Protein AF-A0A920L122-F1 (afdb_monomer_lite)

Foldseek 3Di:
DDWDKDFDPPPDVPAPPDTWTWIDDPFWIWTQDGQRWIWTDGPNDIDIDRPDDDQDPPHDPPCSVVVVVVVVQVVQVVVCVVVVHAGPCHPVNCVQVVQVVVQVVVCVVVVDHDDDDDD

Sequence (119 aa):
MHCRLFLCYKASNRGLPETVIEVDGNKGTISLDLGYKMTVQANGQSEIRDL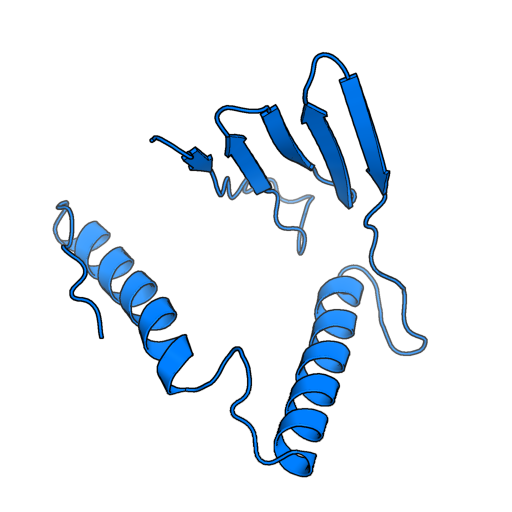SPPLLPWASKPWHNIQESVRTIQEHFINCLHEGCEPETSGHDNLQTLSLVEAAYLSASEHRTVEMVGI

Structure (mmCIF, N/CA/C/O backbone):
data_AF-A0A920L122-F1
#
_entry.id   AF-A0A920L122-F1
#
loop_
_atom_site.group_PDB
_atom_site.id
_atom_site.type_symbol
_atom_site.label_atom_id
_atom_site.label_alt_id
_atom_site.label_comp_id
_atom_site.label_asym_id
_atom_site.label_entity_id
_atom_site.label_seq_id
_atom_site.pdbx_PDB_ins_code
_atom_site.Cartn_x
_atom_site.Cartn_y
_atom_site.Cartn_z
_atom_site.occupancy
_atom_site.B_iso_or_equiv
_atom_site.auth_seq_id
_atom_site.auth_comp_id
_atom_site.auth_asym_id
_atom_site.auth_atom_id
_atom_site.pdbx_PDB_model_num
ATOM 1 N N . MET A 1 1 ? -16.959 -6.061 15.157 1.00 35.75 1 MET A N 1
ATOM 2 C CA . MET A 1 1 ? -15.692 -5.302 15.075 1.00 35.75 1 MET A CA 1
ATOM 3 C C . MET A 1 1 ? -15.737 -4.511 13.777 1.00 35.75 1 MET A C 1
ATOM 5 O O . MET A 1 1 ? -15.966 -5.118 12.741 1.00 35.75 1 MET A O 1
ATOM 9 N N . HIS A 1 2 ? -15.664 -3.184 13.821 1.00 39.25 2 HIS A N 1
ATOM 10 C CA . HIS A 1 2 ? -15.636 -2.336 12.624 1.00 39.25 2 HIS A CA 1
ATOM 11 C C . HIS A 1 2 ? -14.337 -1.540 12.675 1.00 39.25 2 HIS A C 1
ATOM 13 O O . HIS A 1 2 ? -14.238 -0.584 13.435 1.00 39.25 2 HIS A O 1
ATOM 19 N N . CYS A 1 3 ? -13.333 -2.000 11.933 1.00 28.81 3 CYS A N 1
ATOM 20 C CA . CYS A 1 3 ? -12.224 -1.153 11.525 1.00 28.81 3 CYS A CA 1
ATOM 21 C C . CYS A 1 3 ? -12.653 -0.535 10.195 1.00 28.81 3 CYS A C 1
ATOM 23 O O . CYS A 1 3 ? -13.064 -1.263 9.289 1.00 28.81 3 CYS A O 1
ATOM 25 N N . ARG A 1 4 ? -12.664 0.794 10.110 1.00 41.19 4 ARG A N 1
ATOM 26 C CA . ARG A 1 4 ? -13.000 1.508 8.877 1.00 41.19 4 ARG A CA 1
ATOM 27 C C . ARG A 1 4 ? -11.684 2.020 8.312 1.00 41.19 4 ARG 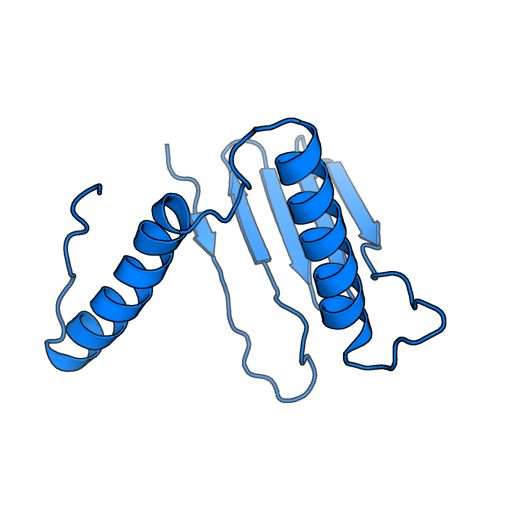A C 1
ATOM 29 O O . ARG A 1 4 ? -11.120 2.978 8.825 1.00 41.19 4 ARG A O 1
ATOM 36 N N . LEU A 1 5 ? -11.172 1.316 7.306 1.00 42.38 5 LEU A N 1
ATOM 37 C CA . LEU A 1 5 ? -10.076 1.813 6.487 1.00 42.38 5 LEU A CA 1
ATOM 38 C C . LEU A 1 5 ? -10.687 2.764 5.459 1.00 42.38 5 LEU A C 1
ATOM 40 O O . LEU A 1 5 ? -11.445 2.329 4.591 1.00 42.38 5 LEU A O 1
ATOM 44 N N . PHE A 1 6 ? -10.384 4.054 5.571 1.00 41.47 6 PHE A N 1
ATOM 45 C CA . PHE A 1 6 ? -10.738 5.030 4.551 1.00 41.47 6 PHE A CA 1
ATOM 46 C C . PHE A 1 6 ? -9.491 5.350 3.735 1.00 41.47 6 PHE A C 1
ATOM 48 O O . PHE A 1 6 ? -8.620 6.108 4.157 1.00 41.47 6 PHE A O 1
ATOM 55 N N . LEU A 1 7 ? -9.416 4.786 2.529 1.00 41.91 7 LEU A N 1
ATOM 56 C CA . LEU A 1 7 ? -8.475 5.259 1.523 1.00 41.91 7 LEU A CA 1
ATOM 57 C C . LEU A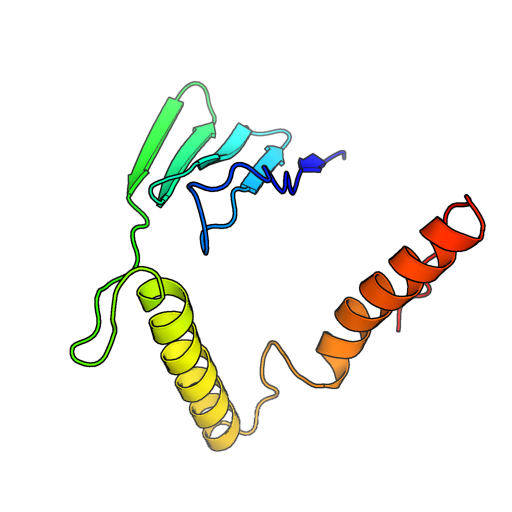 1 7 ? -9.116 6.451 0.805 1.00 41.91 7 LEU A C 1
ATOM 59 O O . LEU A 1 7 ? -9.912 6.290 -0.120 1.00 41.91 7 LEU A O 1
ATOM 63 N N . CYS A 1 8 ? -8.822 7.663 1.267 1.00 35.81 8 CYS A N 1
ATOM 64 C CA . CYS A 1 8 ? -9.313 8.873 0.621 1.00 35.81 8 CYS A CA 1
ATOM 65 C C . CYS A 1 8 ? -8.316 9.309 -0.458 1.00 35.81 8 CYS A C 1
ATOM 67 O O . CYS A 1 8 ? -7.317 9.960 -0.163 1.00 35.81 8 CYS A O 1
ATOM 69 N N . TYR A 1 9 ? -8.580 8.994 -1.730 1.00 41.16 9 TYR A N 1
ATOM 70 C CA . TYR A 1 9 ? -7.852 9.634 -2.827 1.00 41.16 9 TYR A CA 1
ATOM 71 C C . TYR A 1 9 ? -8.319 11.089 -2.950 1.00 41.16 9 TYR A C 1
ATOM 73 O O . TYR A 1 9 ? -9.276 11.413 -3.656 1.00 41.16 9 TYR A O 1
ATOM 81 N N . LYS A 1 10 ? -7.664 11.996 -2.221 1.00 38.12 10 LYS A N 1
ATOM 82 C CA . LYS A 1 10 ? -7.930 13.431 -2.327 1.00 38.12 10 LYS A CA 1
ATOM 83 C C . LYS A 1 10 ? -7.216 13.959 -3.572 1.00 38.12 10 LYS A C 1
ATOM 85 O O . LYS A 1 10 ? -6.077 14.414 -3.500 1.00 38.12 10 LYS A O 1
ATOM 90 N N . ALA A 1 11 ? -7.900 13.901 -4.715 1.00 43.28 11 ALA A N 1
ATOM 91 C CA . ALA A 1 11 ? -7.461 14.456 -5.996 1.00 43.28 11 ALA A CA 1
ATOM 92 C C . ALA A 1 11 ? -7.405 15.998 -5.952 1.00 43.28 11 ALA A C 1
ATOM 94 O O . ALA A 1 11 ? -8.172 16.698 -6.608 1.00 43.28 11 ALA A O 1
ATOM 95 N N . SER A 1 12 ? -6.508 16.555 -5.141 1.00 44.16 12 SER A N 1
ATOM 96 C CA . SER A 1 12 ? -6.043 17.927 -5.299 1.00 44.16 12 SER A CA 1
ATOM 97 C C . SER A 1 12 ? -4.699 17.850 -6.013 1.00 44.16 12 SER A C 1
ATOM 99 O O . SER A 1 12 ? -3.830 17.074 -5.621 1.00 44.16 12 SER A O 1
ATOM 101 N N . ASN A 1 13 ? -4.533 18.635 -7.074 1.00 48.72 13 ASN A N 1
ATOM 102 C CA . ASN A 1 13 ? -3.393 18.647 -8.001 1.00 48.72 13 ASN A CA 1
ATOM 103 C C . ASN A 1 13 ? -2.029 19.040 -7.361 1.00 48.72 13 ASN A C 1
ATOM 105 O O . ASN A 1 13 ? -1.172 19.611 -8.025 1.00 48.72 13 ASN A O 1
ATOM 109 N N . ARG A 1 14 ? -1.844 18.843 -6.049 1.00 55.81 14 ARG A N 1
ATOM 110 C CA . ARG A 1 14 ? -0.701 19.315 -5.250 1.00 55.81 14 ARG A CA 1
ATOM 111 C C . ARG A 1 14 ? 0.056 18.210 -4.503 1.00 55.81 14 ARG A C 1
ATOM 113 O O . ARG A 1 14 ? 1.100 18.519 -3.947 1.00 55.81 14 ARG A O 1
ATOM 120 N N . GLY A 1 15 ? -0.453 16.974 -4.471 1.00 58.53 15 GLY A N 1
ATOM 121 C CA . GLY A 1 15 ? 0.059 15.908 -3.597 1.00 58.53 15 GLY A CA 1
ATOM 122 C C . GLY A 1 15 ? 0.647 14.682 -4.293 1.00 58.53 15 GLY A C 1
ATOM 123 O O . GLY A 1 15 ? 0.960 13.723 -3.610 1.00 58.53 15 GLY A O 1
ATOM 124 N N . LEU A 1 16 ? 0.787 14.649 -5.623 1.00 67.81 16 LEU A N 1
ATOM 125 C CA . LEU A 1 16 ? 1.400 13.483 -6.272 1.00 67.81 16 LEU A CA 1
ATOM 126 C C . LEU A 1 16 ? 2.896 13.391 -5.921 1.00 67.81 16 LEU A C 1
ATOM 128 O O . LEU A 1 16 ? 3.585 14.413 -6.003 1.00 67.81 16 LEU A O 1
ATOM 132 N N . PRO A 1 17 ? 3.432 12.192 -5.625 1.00 85.62 17 PRO A N 1
ATOM 133 C CA . PRO A 1 17 ? 2.792 10.862 -5.614 1.00 85.62 17 PRO A CA 1
ATOM 134 C C . PRO A 1 17 ? 2.413 10.331 -4.204 1.00 85.62 17 PRO A C 1
ATOM 136 O O . PRO A 1 17 ? 2.506 9.134 -3.941 1.00 85.62 17 PRO A O 1
ATOM 139 N N . GLU A 1 18 ? 2.039 11.198 -3.268 1.00 90.12 18 GLU A N 1
ATOM 140 C CA . GLU A 1 18 ? 1.668 10.818 -1.900 1.00 90.12 18 GLU A CA 1
ATOM 141 C C . GLU A 1 18 ? 0.276 10.174 -1.840 1.00 90.12 18 GLU A C 1
ATOM 143 O O . GLU A 1 18 ? -0.666 10.609 -2.507 1.00 90.12 18 GLU A O 1
ATOM 148 N N . THR A 1 19 ? 0.140 9.149 -0.997 1.00 88.38 19 THR A N 1
ATOM 149 C CA . THR A 1 19 ? -1.148 8.540 -0.641 1.00 88.38 19 THR A CA 1
ATOM 150 C C . THR A 1 19 ? -1.468 8.902 0.802 1.00 88.38 19 THR A C 1
ATOM 152 O O . THR A 1 19 ? -0.659 8.642 1.689 1.00 88.38 19 THR A O 1
ATOM 155 N N . VAL A 1 20 ? -2.639 9.496 1.035 1.00 91.25 20 VAL A N 1
ATOM 156 C CA . VAL A 1 20 ? -3.141 9.771 2.388 1.00 91.25 20 VAL A CA 1
ATOM 157 C C . VAL A 1 20 ? -3.968 8.590 2.883 1.00 91.25 20 VAL A C 1
ATOM 159 O O . VAL A 1 20 ? -4.688 7.958 2.105 1.00 91.25 20 VAL A O 1
ATOM 162 N N . ILE A 1 21 ? -3.844 8.269 4.167 1.00 91.88 21 ILE A N 1
ATOM 163 C CA . ILE A 1 21 ? -4.442 7.067 4.761 1.00 91.88 21 ILE A CA 1
ATOM 164 C C . ILE A 1 21 ? -5.069 7.438 6.099 1.00 91.88 21 ILE A C 1
ATOM 166 O O . ILE A 1 21 ? -4.447 8.136 6.890 1.00 91.88 21 ILE A O 1
ATOM 170 N N . GLU A 1 22 ? -6.270 6.939 6.377 1.00 94.25 22 GLU A N 1
ATOM 171 C CA . GLU A 1 22 ? -6.891 7.025 7.698 1.00 94.25 22 GLU A CA 1
ATOM 172 C C . GLU A 1 22 ? -7.412 5.650 8.122 1.00 94.25 22 GLU A C 1
ATOM 174 O O . GLU A 1 22 ? -8.071 4.940 7.352 1.00 94.25 22 GLU A O 1
ATOM 179 N N . VAL A 1 23 ? -7.086 5.264 9.354 1.00 94.94 23 VAL A N 1
ATOM 180 C CA . VAL A 1 23 ? -7.467 3.987 9.954 1.00 94.94 23 VAL A CA 1
ATOM 181 C C . VAL A 1 23 ? -8.108 4.242 11.308 1.00 94.94 23 VAL A C 1
ATOM 183 O O . VAL A 1 23 ? -7.417 4.610 12.259 1.00 94.94 23 VAL A O 1
ATOM 186 N N . ASP A 1 24 ? -9.406 3.963 11.411 1.00 93.88 24 ASP A N 1
ATOM 187 C CA . ASP A 1 24 ? -10.132 4.000 12.679 1.00 93.88 24 ASP A CA 1
ATOM 188 C C . ASP A 1 24 ? -10.239 2.606 13.294 1.00 93.88 24 ASP A C 1
ATOM 190 O O . ASP A 1 24 ? -10.790 1.666 12.702 1.00 93.88 24 ASP A O 1
ATOM 194 N N . GLY A 1 25 ? -9.733 2.480 14.519 1.00 92.88 25 GLY A N 1
ATOM 195 C CA . GLY A 1 25 ? -9.824 1.284 15.343 1.00 92.88 25 GLY A CA 1
ATOM 196 C C . GLY A 1 25 ? -10.546 1.546 16.664 1.00 92.88 25 GLY A C 1
ATOM 197 O O . GLY A 1 25 ? -10.716 2.670 17.121 1.00 92.88 25 GLY A O 1
ATOM 198 N N . ASN A 1 26 ? -10.925 0.475 17.359 1.00 95.00 26 ASN A N 1
ATOM 199 C CA . ASN A 1 26 ? -11.571 0.574 18.675 1.00 95.00 26 ASN A CA 1
ATOM 200 C C . ASN A 1 26 ? -10.660 1.117 19.794 1.00 95.00 26 ASN A C 1
ATOM 202 O O . ASN A 1 26 ? -11.139 1.357 20.900 1.00 95.00 26 ASN A O 1
ATOM 206 N N . LYS A 1 27 ? -9.356 1.253 19.538 1.00 94.88 27 LYS A N 1
ATOM 207 C CA . LYS A 1 27 ? -8.351 1.734 20.498 1.00 94.88 27 LYS A CA 1
ATOM 208 C C . LYS A 1 27 ? -7.764 3.097 20.130 1.00 94.88 27 LYS A C 1
ATOM 210 O O . LYS A 1 27 ? -6.916 3.596 20.868 1.00 94.88 27 LYS A O 1
ATOM 215 N N . GLY A 1 28 ? -8.182 3.678 19.009 1.00 95.00 28 GLY A N 1
ATOM 216 C CA . GLY A 1 28 ? -7.573 4.889 18.485 1.00 95.00 28 GLY A CA 1
ATOM 217 C C . GLY A 1 28 ? -7.598 4.969 16.966 1.00 95.00 28 GLY A C 1
ATOM 218 O O . GLY A 1 28 ? -8.120 4.075 16.298 1.00 95.00 28 GLY A O 1
ATOM 219 N N . THR A 1 29 ? -6.974 6.022 16.455 1.00 96.12 29 THR A N 1
ATOM 220 C CA . THR A 1 29 ? -6.933 6.371 15.034 1.00 96.12 29 THR A CA 1
ATOM 221 C C . THR A 1 29 ? -5.491 6.592 14.590 1.00 96.12 29 THR A C 1
ATOM 223 O O . THR A 1 29 ? -4.663 7.104 15.351 1.00 96.12 29 THR A O 1
ATOM 226 N N . ILE A 1 30 ? -5.191 6.203 13.353 1.00 96.81 30 ILE A N 1
ATOM 227 C CA . ILE A 1 30 ? -3.944 6.533 12.661 1.00 96.81 30 ILE A CA 1
ATOM 228 C C . ILE A 1 30 ? -4.310 7.321 11.405 1.00 96.81 30 ILE A C 1
ATOM 230 O O . ILE A 1 30 ? -5.083 6.824 10.589 1.00 96.8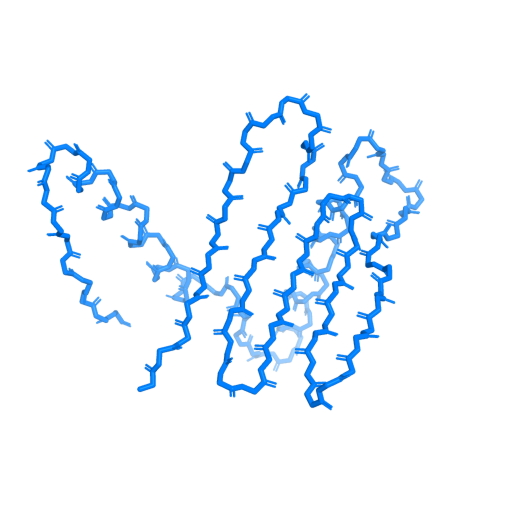1 30 ILE A O 1
ATOM 234 N N . SER A 1 31 ? -3.740 8.512 11.229 1.00 95.81 31 SER A N 1
ATOM 235 C CA . SER A 1 31 ? -3.850 9.291 9.992 1.00 95.81 31 SER A CA 1
ATOM 236 C C . SER A 1 31 ? -2.469 9.554 9.398 1.00 95.81 31 SER A C 1
ATOM 238 O O . SER A 1 31 ? -1.529 9.862 10.124 1.00 95.81 31 SER A O 1
ATOM 240 N N . LEU A 1 32 ? -2.335 9.424 8.082 1.00 94.88 32 LEU A N 1
ATOM 241 C CA . LEU A 1 32 ? -1.183 9.836 7.287 1.00 94.88 32 LEU A CA 1
ATOM 242 C C . LEU A 1 32 ? -1.637 10.953 6.352 1.00 94.88 32 LEU A C 1
ATOM 244 O O . LEU A 1 32 ? -2.371 10.711 5.392 1.00 94.88 32 LEU A O 1
ATOM 248 N N . ASP A 1 33 ? -1.192 12.167 6.651 1.00 93.00 33 ASP A N 1
ATOM 249 C CA . ASP A 1 33 ? -1.508 13.379 5.906 1.00 93.00 33 ASP A CA 1
ATOM 250 C C . ASP A 1 33 ? -0.417 13.717 4.878 1.00 93.00 33 ASP A C 1
ATOM 252 O O . ASP A 1 33 ? 0.694 13.176 4.903 1.00 93.00 33 ASP A O 1
ATOM 256 N N . LEU A 1 34 ? -0.730 14.663 3.983 1.00 91.44 34 LEU A N 1
ATOM 257 C CA . LEU A 1 34 ? 0.247 15.224 3.045 1.00 91.44 34 LEU A CA 1
ATOM 258 C C . LEU A 1 34 ? 1.485 15.760 3.782 1.00 91.44 34 LEU A C 1
ATOM 260 O O . LEU A 1 34 ? 1.392 16.319 4.877 1.00 91.44 34 LEU A O 1
ATOM 264 N N . GLY A 1 35 ? 2.647 15.637 3.147 1.00 92.44 35 GLY A N 1
ATOM 265 C CA . GLY A 1 35 ? 3.942 15.908 3.763 1.00 92.44 35 GLY A CA 1
ATOM 266 C C . GLY A 1 35 ? 4.419 14.778 4.678 1.00 92.44 35 GLY A C 1
ATOM 267 O O . GLY A 1 35 ? 5.226 15.037 5.571 1.00 92.44 35 GLY A O 1
ATOM 268 N N . TYR A 1 36 ? 3.908 13.558 4.472 1.00 94.38 36 TYR A N 1
ATOM 269 C CA . TYR A 1 36 ? 4.277 12.336 5.198 1.00 94.38 36 TYR A CA 1
ATOM 270 C C . TYR A 1 36 ? 4.167 12.450 6.725 1.00 94.38 36 TYR A C 1
ATOM 272 O O . TYR A 1 36 ? 4.935 11.836 7.471 1.00 94.38 36 TYR A O 1
ATOM 280 N N . LYS A 1 37 ? 3.226 13.258 7.219 1.00 96.38 37 LYS A N 1
ATOM 281 C CA . LYS A 1 37 ? 2.997 13.410 8.658 1.00 96.38 37 LYS A CA 1
ATOM 282 C C . LYS A 1 37 ? 1.994 12.369 9.111 1.00 96.38 37 LYS A C 1
ATOM 284 O O . LYS A 1 37 ? 0.834 12.415 8.715 1.00 96.38 37 LYS A O 1
ATOM 289 N N . MET A 1 38 ? 2.448 11.440 9.944 1.00 97.31 38 MET A N 1
ATOM 290 C CA . MET A 1 38 ? 1.576 10.452 10.558 1.00 97.31 38 MET A CA 1
ATOM 291 C C . MET A 1 38 ? 1.188 10.896 11.964 1.00 97.31 38 MET A C 1
ATOM 293 O O . MET A 1 38 ? 2.064 11.129 12.796 1.00 97.31 38 MET A O 1
ATOM 297 N N . THR A 1 39 ? -0.107 10.958 12.245 1.00 97.88 39 THR A N 1
ATOM 298 C CA . THR A 1 39 ? -0.648 11.186 13.584 1.00 97.88 39 THR A CA 1
ATOM 299 C C . THR A 1 39 ? -1.228 9.884 14.122 1.00 97.88 39 THR A C 1
ATOM 301 O O . THR A 1 39 ? -2.057 9.250 13.476 1.00 97.88 39 THR A O 1
ATOM 304 N N . VAL A 1 40 ? -0.806 9.485 15.320 1.00 97.69 40 VAL A N 1
ATOM 305 C CA . VAL A 1 40 ? -1.355 8.339 16.052 1.00 97.69 40 VAL A CA 1
ATOM 306 C C . VAL A 1 40 ? -2.050 8.861 17.298 1.00 97.69 40 VAL A C 1
ATOM 308 O O . VAL A 1 40 ? -1.413 9.481 18.150 1.00 97.69 40 VAL A O 1
ATOM 311 N N . GLN A 1 41 ? -3.349 8.603 17.417 1.00 97.56 41 GLN A N 1
ATOM 312 C CA . GLN A 1 41 ? -4.152 8.976 18.578 1.00 97.56 41 GLN A CA 1
ATOM 313 C C . GLN A 1 41 ? -4.648 7.719 19.278 1.00 97.56 41 GLN A C 1
ATOM 315 O O . GLN A 1 41 ? -5.443 6.973 18.718 1.00 97.56 41 GLN A O 1
ATOM 320 N N . ALA A 1 42 ? -4.194 7.478 20.506 1.00 96.31 42 ALA A N 1
ATOM 321 C CA . ALA A 1 42 ? -4.598 6.321 21.300 1.00 96.31 42 ALA A CA 1
ATOM 322 C C . ALA A 1 42 ? -4.480 6.626 22.796 1.00 96.31 42 ALA A C 1
ATOM 324 O O . ALA A 1 42 ? -3.605 7.378 23.215 1.00 96.31 42 ALA A O 1
ATOM 325 N N . ASN A 1 43 ? -5.349 6.031 23.620 1.00 93.81 43 ASN A N 1
ATOM 326 C CA . ASN A 1 43 ? -5.308 6.160 25.087 1.00 93.81 43 ASN A CA 1
ATOM 327 C C . ASN A 1 43 ? -5.282 7.618 25.604 1.00 93.81 43 ASN A C 1
ATOM 329 O O . ASN A 1 43 ? -4.642 7.914 26.610 1.00 93.81 43 ASN A O 1
ATOM 333 N N . GLY A 1 44 ? -5.949 8.543 24.903 1.00 91.88 44 GLY A N 1
ATOM 334 C CA . GLY A 1 44 ? -5.953 9.973 25.243 1.00 91.88 44 GLY A CA 1
ATOM 335 C C . GLY A 1 44 ? -4.639 10.708 24.946 1.00 91.88 44 GLY A C 1
ATOM 336 O O . GLY A 1 44 ? -4.484 11.858 25.347 1.00 91.88 44 GLY A O 1
ATOM 337 N N . GLN A 1 45 ? -3.699 10.064 24.253 1.00 95.81 45 GLN A N 1
ATOM 338 C CA . GLN A 1 45 ? -2.433 10.638 23.808 1.00 95.81 45 GLN A CA 1
ATOM 339 C C . GLN A 1 45 ? -2.429 10.802 22.287 1.00 95.81 45 GLN A C 1
ATOM 341 O O . GLN A 1 45 ? -3.095 10.055 21.570 1.00 95.81 45 GLN A O 1
ATOM 346 N N . SER A 1 46 ? -1.658 11.778 21.806 1.00 96.56 46 SER A N 1
ATOM 347 C CA . SER A 1 46 ? -1.431 12.024 20.383 1.00 96.56 46 SER A CA 1
ATOM 348 C C . SER A 1 46 ? 0.066 12.120 20.126 1.00 96.56 46 SER A C 1
ATOM 350 O O . SER A 1 46 ? 0.755 12.911 20.769 1.00 96.56 46 SER A O 1
ATOM 352 N N . GLU A 1 47 ? 0.556 11.344 19.167 1.00 97.62 47 GLU A N 1
ATOM 353 C CA . GLU A 1 47 ? 1.942 11.361 18.708 1.00 97.62 47 GLU A CA 1
ATOM 354 C C . GLU A 1 47 ? 1.976 11.708 17.219 1.00 97.62 47 GLU A C 1
ATOM 356 O O . GLU A 1 47 ? 1.198 11.162 16.439 1.00 97.62 47 GLU A O 1
ATOM 361 N N . ILE A 1 48 ? 2.877 12.609 16.823 1.00 97.88 48 ILE A N 1
ATOM 362 C CA . ILE A 1 48 ? 3.110 12.958 15.418 1.00 97.88 48 ILE A CA 1
ATOM 363 C C . ILE A 1 48 ? 4.496 12.459 15.022 1.00 97.88 48 ILE A C 1
ATOM 365 O O . ILE A 1 48 ? 5.482 12.759 15.695 1.00 97.88 48 ILE A O 1
ATOM 369 N N . ARG A 1 49 ? 4.570 11.738 13.903 1.00 97.75 49 ARG A N 1
ATOM 370 C CA . ARG A 1 49 ? 5.807 11.225 13.309 1.00 97.75 49 ARG A CA 1
ATOM 371 C C . ARG A 1 49 ? 5.987 11.780 11.904 1.00 97.75 49 ARG A C 1
ATOM 373 O O . ARG A 1 49 ? 5.028 11.915 11.148 1.00 97.75 49 ARG A O 1
ATOM 380 N N . ASP A 1 50 ? 7.230 12.092 11.559 1.00 96.94 50 ASP A N 1
ATOM 381 C CA . ASP A 1 50 ? 7.617 12.403 10.187 1.00 96.94 50 ASP A CA 1
ATOM 382 C C . ASP A 1 50 ? 8.073 11.118 9.495 1.00 96.94 50 ASP A C 1
ATOM 384 O O . ASP A 1 50 ? 9.049 10.506 9.926 1.00 96.94 50 ASP A O 1
ATOM 388 N N . LEU A 1 51 ? 7.345 10.706 8.459 1.00 96.44 51 LEU A N 1
ATOM 389 C CA . LEU A 1 51 ? 7.625 9.518 7.655 1.00 96.44 51 LEU A CA 1
ATOM 390 C C . LEU A 1 51 ? 8.130 9.882 6.253 1.00 96.44 51 LEU A C 1
ATOM 392 O O . LEU A 1 51 ? 7.953 9.110 5.312 1.00 96.44 51 LEU A O 1
ATOM 396 N N . SER A 1 52 ? 8.718 11.072 6.089 1.00 94.69 52 SER A N 1
ATOM 397 C CA . SER A 1 52 ? 9.274 11.494 4.804 1.00 94.69 52 SER A CA 1
ATOM 398 C C . SER A 1 52 ? 10.311 10.476 4.305 1.00 94.69 52 SER A C 1
ATOM 400 O O . SER A 1 52 ? 11.249 10.156 5.042 1.00 94.69 52 SER A O 1
ATOM 402 N N . PRO A 1 53 ? 10.184 9.979 3.063 1.00 93.88 53 PRO A N 1
ATOM 403 C CA . PRO A 1 53 ? 11.097 8.981 2.532 1.00 93.88 53 PRO A CA 1
ATOM 404 C C . PRO A 1 53 ? 12.482 9.589 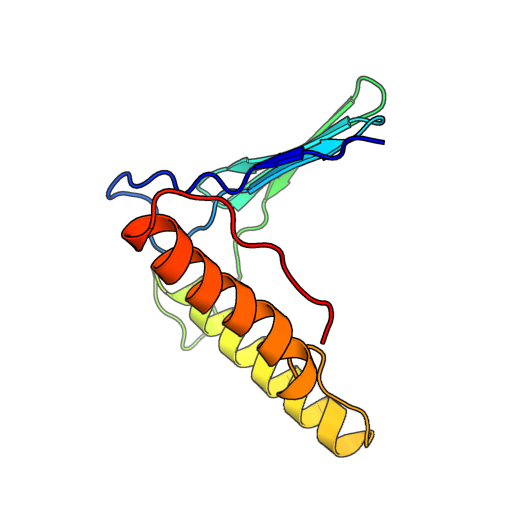2.290 1.00 93.88 53 PRO A C 1
ATOM 406 O O . PRO A 1 53 ? 12.605 10.787 1.996 1.00 93.88 53 PRO A O 1
ATOM 409 N N . PRO A 1 54 ? 13.552 8.784 2.384 1.00 95.06 54 PRO A N 1
ATOM 410 C CA . PRO A 1 54 ? 14.892 9.284 2.144 1.00 95.06 54 PRO A CA 1
ATOM 411 C C . PRO A 1 54 ? 15.074 9.644 0.663 1.00 95.06 54 PRO A C 1
ATOM 413 O O . PRO A 1 54 ? 14.531 9.009 -0.240 1.00 95.06 54 PRO A O 1
ATOM 416 N N . LEU A 1 55 ? 15.898 10.658 0.395 1.00 96.50 55 LEU A N 1
ATOM 417 C CA . LEU A 1 55 ? 16.327 10.982 -0.963 1.00 96.50 55 LEU A CA 1
ATOM 418 C C . LEU A 1 55 ? 17.601 10.192 -1.285 1.00 96.50 55 LEU A C 1
ATOM 420 O O . LEU A 1 55 ? 18.699 10.591 -0.895 1.00 96.50 55 LEU A O 1
ATOM 424 N N . LEU A 1 56 ? 17.452 9.061 -1.978 1.00 96.81 56 LEU A N 1
ATOM 425 C CA . LEU A 1 56 ? 18.590 8.266 -2.452 1.00 96.81 56 LEU A CA 1
ATOM 426 C C . LEU A 1 56 ? 19.476 9.080 -3.421 1.00 96.81 56 LEU A C 1
ATOM 428 O O . LEU A 1 56 ? 18.963 9.967 -4.104 1.00 96.81 56 LEU A O 1
ATOM 432 N N . PRO A 1 57 ? 20.781 8.761 -3.563 1.00 97.94 57 PRO A N 1
ATOM 433 C CA . PRO A 1 57 ? 21.706 9.550 -4.391 1.00 97.94 57 PRO A CA 1
ATOM 434 C C . PRO A 1 57 ? 21.304 9.701 -5.866 1.00 97.94 57 PRO A C 1
ATOM 436 O O . PRO A 1 57 ? 21.675 10.676 -6.511 1.00 97.94 57 PRO A O 1
ATOM 439 N N . TRP A 1 58 ? 20.563 8.730 -6.401 1.00 97.38 58 TRP A N 1
ATOM 440 C CA . TRP A 1 58 ? 20.080 8.699 -7.784 1.00 97.38 58 TRP A CA 1
ATOM 441 C C . TRP A 1 58 ? 18.605 9.111 -7.917 1.00 97.38 58 TRP A C 1
ATOM 443 O O . TRP A 1 58 ? 18.082 9.183 -9.028 1.00 97.38 58 TRP A O 1
ATOM 453 N N . ALA A 1 59 ? 17.925 9.355 -6.795 1.00 97.69 59 ALA A N 1
ATOM 454 C CA . ALA A 1 59 ? 16.513 9.694 -6.769 1.00 97.69 59 ALA A CA 1
ATOM 455 C C . ALA A 1 59 ? 16.282 11.197 -6.989 1.00 97.69 59 ALA A C 1
ATOM 457 O O . ALA A 1 59 ? 17.145 12.043 -6.757 1.00 97.69 59 ALA A O 1
ATOM 458 N N . SER A 1 60 ? 15.074 11.541 -7.423 1.00 96.19 60 SER A N 1
ATOM 459 C CA . SER A 1 60 ? 14.671 12.897 -7.787 1.00 96.19 60 SER A CA 1
ATOM 460 C C . SER A 1 60 ? 13.268 13.197 -7.278 1.00 96.19 60 SER A C 1
ATOM 462 O O . SER A 1 60 ? 12.361 12.375 -7.408 1.00 96.19 60 SER A O 1
ATOM 464 N N . LYS A 1 61 ? 13.048 14.403 -6.751 1.00 92.88 61 LYS A N 1
ATOM 465 C CA . LYS A 1 61 ? 11.699 14.861 -6.389 1.00 92.88 61 LYS A CA 1
ATOM 466 C C . LYS A 1 61 ? 10.845 15.111 -7.652 1.00 92.88 61 LYS A C 1
ATOM 468 O O . LYS A 1 61 ? 11.396 15.550 -8.658 1.00 92.88 61 LYS A O 1
ATOM 473 N N . PRO A 1 62 ? 9.518 14.879 -7.606 1.00 92.06 62 PRO A N 1
ATOM 474 C CA . PRO A 1 62 ? 8.757 14.362 -6.462 1.00 92.06 62 PRO A CA 1
ATOM 475 C C . PRO A 1 62 ? 8.788 12.825 -6.329 1.00 92.06 62 PRO A C 1
ATOM 477 O O . PRO A 1 62 ? 8.358 12.306 -5.308 1.00 92.06 62 PRO A O 1
ATOM 480 N N . TRP A 1 63 ? 9.371 12.103 -7.289 1.00 94.00 63 TRP A N 1
ATOM 481 C CA . TRP A 1 63 ? 9.338 10.634 -7.421 1.00 94.00 63 TRP A CA 1
ATOM 482 C C . TRP A 1 63 ? 10.168 9.830 -6.416 1.00 94.00 63 TRP A C 1
ATOM 484 O O . TRP A 1 63 ? 10.091 8.604 -6.410 1.00 94.00 63 TRP A O 1
ATOM 494 N N . HIS A 1 64 ? 10.977 10.496 -5.594 1.00 94.44 64 HIS A N 1
ATOM 495 C CA . HIS A 1 64 ? 11.908 9.852 -4.666 1.00 94.44 64 HIS A CA 1
ATOM 496 C C . HIS A 1 64 ? 11.285 8.787 -3.750 1.00 94.44 64 HIS A C 1
ATOM 498 O O . HIS A 1 64 ? 11.953 7.805 -3.452 1.00 94.44 64 HIS A O 1
ATOM 504 N N . ASN A 1 65 ? 10.015 8.933 -3.362 1.00 95.25 65 ASN A N 1
ATOM 505 C CA . ASN A 1 65 ? 9.301 7.934 -2.566 1.00 95.25 65 ASN A CA 1
ATOM 506 C C . ASN A 1 65 ? 9.091 6.617 -3.336 1.00 95.25 65 ASN A C 1
ATOM 508 O O . ASN A 1 65 ? 9.388 5.542 -2.831 1.00 95.25 65 ASN A O 1
ATOM 512 N N . ILE A 1 66 ? 8.641 6.702 -4.590 1.00 95.00 66 ILE A N 1
ATOM 513 C CA . ILE A 1 66 ? 8.441 5.556 -5.473 1.00 95.00 66 ILE A CA 1
ATOM 514 C C . ILE A 1 66 ? 9.799 4.944 -5.802 1.00 95.00 66 ILE A C 1
ATOM 516 O O . ILE A 1 66 ? 9.956 3.731 -5.750 1.00 95.00 66 ILE A O 1
ATOM 520 N N . GLN A 1 67 ? 10.799 5.770 -6.100 1.00 97.06 67 GLN A N 1
ATOM 521 C CA . GLN A 1 67 ? 12.155 5.311 -6.403 1.00 97.06 67 GLN A CA 1
ATOM 522 C C . GLN A 1 67 ? 12.781 4.540 -5.233 1.00 97.06 67 GLN A C 1
ATOM 524 O O . GLN A 1 67 ? 13.395 3.497 -5.450 1.00 97.06 67 GLN A O 1
ATOM 529 N N . GLU A 1 68 ? 12.588 5.003 -4.000 1.00 97.25 68 GLU A N 1
ATOM 530 C CA . GLU A 1 68 ? 13.004 4.259 -2.813 1.00 97.25 68 GLU A CA 1
ATOM 531 C C . GLU A 1 68 ? 12.250 2.929 -2.685 1.00 97.25 68 GLU A C 1
ATOM 533 O O . GLU A 1 68 ? 12.900 1.889 -2.573 1.00 97.25 68 GLU A O 1
ATOM 538 N N . SER A 1 69 ? 10.925 2.926 -2.869 1.00 96.81 69 SER A N 1
ATOM 539 C CA . SER A 1 69 ? 10.129 1.692 -2.825 1.00 96.81 69 SER A CA 1
ATOM 540 C C . SER A 1 69 ? 10.539 0.666 -3.892 1.00 96.81 69 SER A C 1
ATOM 542 O O . SER A 1 69 ? 10.520 -0.536 -3.631 1.00 96.81 69 SER A O 1
ATOM 544 N N . VAL A 1 70 ? 10.983 1.124 -5.074 1.00 98.00 70 VAL A N 1
ATOM 545 C CA . VAL A 1 70 ? 11.516 0.262 -6.142 1.00 98.00 70 VAL A CA 1
ATOM 546 C C . VAL A 1 70 ? 12.797 -0.432 -5.690 1.00 98.00 70 VAL A C 1
ATOM 548 O O . VAL A 1 70 ? 12.958 -1.623 -5.947 1.00 98.00 70 VAL A O 1
ATOM 551 N N . ARG A 1 71 ? 13.699 0.276 -4.997 1.00 98.00 71 ARG A N 1
ATOM 552 C CA . ARG A 1 71 ? 14.894 -0.361 -4.426 1.00 98.00 71 ARG A CA 1
ATOM 553 C C . ARG A 1 71 ? 14.490 -1.409 -3.390 1.00 98.00 71 ARG A C 1
ATOM 555 O O . ARG A 1 71 ? 14.962 -2.537 -3.465 1.00 98.00 71 ARG A O 1
ATOM 562 N N . THR A 1 72 ? 13.589 -1.048 -2.479 1.00 97.81 72 THR A N 1
ATOM 563 C CA . THR A 1 72 ? 13.137 -1.913 -1.382 1.00 97.81 72 THR A CA 1
ATOM 564 C C . THR A 1 72 ? 12.504 -3.209 -1.893 1.00 97.81 72 THR A C 1
ATOM 566 O O . THR A 1 72 ? 12.872 -4.289 -1.437 1.00 97.81 72 THR A O 1
ATOM 569 N N . ILE A 1 73 ? 11.607 -3.145 -2.885 1.00 98.00 73 ILE A N 1
ATOM 570 C CA . ILE A 1 73 ? 10.967 -4.354 -3.433 1.00 98.00 73 ILE A CA 1
ATOM 571 C C . ILE A 1 73 ? 11.947 -5.226 -4.236 1.00 98.00 73 ILE A C 1
ATOM 573 O O . ILE A 1 73 ? 11.838 -6.451 -4.213 1.00 98.00 73 ILE A O 1
ATOM 577 N N . GLN A 1 74 ? 12.934 -4.626 -4.912 1.00 98.44 74 GLN A N 1
ATOM 578 C CA . GLN A 1 74 ? 13.992 -5.377 -5.597 1.00 98.44 74 GLN A CA 1
ATOM 579 C C . GLN A 1 74 ? 14.919 -6.086 -4.603 1.00 98.44 74 GLN A C 1
ATOM 581 O O . GLN A 1 74 ? 15.239 -7.256 -4.804 1.00 98.44 74 GLN A O 1
ATOM 586 N N . GLU A 1 75 ? 15.316 -5.405 -3.524 1.00 98.38 75 GLU A N 1
ATOM 587 C CA . GLU A 1 75 ? 16.086 -5.995 -2.421 1.00 98.38 75 GLU A CA 1
ATOM 588 C C . GLU A 1 75 ? 15.312 -7.160 -1.784 1.00 98.38 75 GLU A C 1
ATOM 590 O O . GLU A 1 75 ? 15.859 -8.254 -1.640 1.00 98.38 75 GLU A O 1
ATOM 595 N N . HIS A 1 76 ? 14.020 -6.969 -1.497 1.00 98.38 76 HIS A N 1
ATOM 596 C CA . HIS A 1 76 ? 13.134 -8.017 -0.981 1.00 98.38 76 HIS A CA 1
ATOM 597 C C . HIS A 1 76 ? 13.068 -9.240 -1.902 1.00 98.38 76 HIS A C 1
ATOM 599 O O . HIS A 1 76 ? 13.242 -10.372 -1.453 1.00 98.38 76 HIS A O 1
ATOM 605 N N . PHE A 1 77 ? 12.862 -9.020 -3.202 1.00 98.31 77 PHE A N 1
ATOM 606 C CA . PHE A 1 77 ? 12.799 -10.098 -4.186 1.00 98.31 77 PHE A CA 1
ATOM 607 C C . PHE A 1 77 ? 14.100 -10.912 -4.240 1.00 98.31 77 PHE A C 1
ATOM 609 O O . PHE A 1 77 ? 14.060 -12.142 -4.257 1.00 98.31 77 PHE A O 1
ATOM 616 N N . ILE A 1 78 ? 15.255 -10.237 -4.229 1.00 98.50 78 ILE A N 1
ATOM 617 C CA . ILE A 1 78 ? 16.570 -10.893 -4.222 1.00 98.50 78 ILE A CA 1
ATOM 618 C C . ILE A 1 78 ? 16.758 -11.719 -2.944 1.00 98.50 78 ILE A C 1
ATOM 620 O O . ILE A 1 78 ? 17.218 -12.858 -3.023 1.00 98.50 78 ILE A O 1
ATOM 624 N N . ASN A 1 79 ? 16.368 -11.187 -1.784 1.00 98.56 79 ASN A N 1
ATOM 625 C CA . ASN A 1 79 ? 16.441 -11.919 -0.518 1.00 98.56 79 ASN A CA 1
ATOM 626 C C . ASN A 1 79 ? 15.578 -13.187 -0.559 1.00 98.56 79 ASN A C 1
ATOM 628 O O . ASN A 1 79 ? 16.072 -14.268 -0.246 1.00 98.56 79 ASN A O 1
ATOM 632 N N . CYS A 1 80 ? 14.338 -13.084 -1.046 1.00 98.44 80 CYS A N 1
ATOM 633 C CA . CYS A 1 80 ? 13.446 -14.236 -1.182 1.00 98.44 80 CYS A CA 1
ATOM 634 C C . CYS A 1 80 ? 14.023 -15.308 -2.110 1.00 98.44 80 CYS A C 1
ATOM 636 O O . CYS A 1 80 ? 13.955 -16.500 -1.815 1.00 98.44 80 CYS A O 1
ATOM 638 N N . LEU A 1 81 ? 14.654 -14.886 -3.210 1.00 98.06 81 LEU A N 1
ATOM 639 C CA . LEU A 1 81 ? 15.324 -15.797 -4.132 1.00 98.06 81 LEU A CA 1
ATOM 640 C C . LEU A 1 81 ? 16.494 -16.536 -3.464 1.00 98.06 81 LEU A C 1
ATOM 642 O O . LEU A 1 81 ? 16.676 -17.728 -3.707 1.00 98.06 81 LEU A O 1
ATOM 646 N N . HIS A 1 82 ? 17.279 -15.851 -2.630 1.00 98.56 82 HIS A N 1
ATOM 647 C CA . HIS A 1 82 ? 18.377 -16.467 -1.882 1.00 98.56 82 HIS A CA 1
ATOM 648 C C . HIS A 1 82 ? 17.893 -17.426 -0.792 1.00 98.56 82 HIS A C 1
ATOM 650 O O . HIS A 1 82 ? 18.506 -18.473 -0.588 1.00 98.56 82 HIS A O 1
ATOM 656 N N . GLU A 1 83 ? 16.809 -17.079 -0.106 1.00 98.31 83 GLU A N 1
ATOM 657 C CA . GLU A 1 83 ? 16.238 -17.875 0.984 1.00 98.31 83 GLU A CA 1
ATOM 658 C C . GLU A 1 83 ? 15.324 -19.005 0.488 1.00 98.31 83 GLU A C 1
ATOM 660 O O . GLU A 1 83 ? 15.004 -19.921 1.245 1.00 98.31 83 GLU A O 1
ATOM 665 N N . GLY A 1 84 ? 14.923 -18.971 -0.786 1.00 97.94 84 GLY A N 1
ATOM 666 C CA . GLY A 1 84 ? 13.985 -19.929 -1.365 1.00 97.94 84 GLY A CA 1
ATOM 667 C C . GLY A 1 84 ? 12.563 -19.776 -0.823 1.00 97.94 84 GLY A C 1
ATOM 668 O O . GLY A 1 84 ? 11.832 -20.764 -0.754 1.00 97.94 84 GLY A O 1
ATOM 669 N N . CYS A 1 85 ? 12.176 -18.565 -0.415 1.00 97.88 85 CYS A N 1
ATOM 670 C CA . CYS A 1 85 ? 10.840 -18.250 0.081 1.00 97.88 85 CYS A C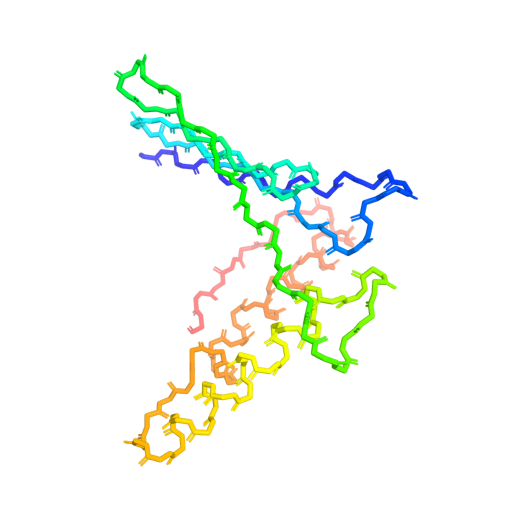A 1
ATOM 671 C C . CYS A 1 85 ? 10.031 -17.439 -0.945 1.00 97.88 85 CYS A C 1
ATOM 673 O O . CYS A 1 85 ? 10.563 -16.917 -1.928 1.00 97.88 85 CYS A O 1
ATOM 675 N N . GLU A 1 86 ? 8.715 -17.385 -0.753 1.00 97.56 86 GLU A N 1
ATOM 676 C CA . GLU A 1 86 ? 7.819 -16.643 -1.637 1.00 97.56 86 GLU A CA 1
ATOM 677 C C . GLU A 1 86 ? 7.850 -15.138 -1.297 1.00 97.56 86 GLU A C 1
ATOM 679 O O . GLU A 1 86 ? 7.729 -14.784 -0.122 1.00 97.56 86 GLU A O 1
ATOM 684 N N . PRO A 1 87 ? 7.997 -14.233 -2.287 1.00 97.62 87 PRO A N 1
ATOM 685 C CA . PRO A 1 87 ? 7.886 -12.796 -2.048 1.00 97.62 87 PRO A CA 1
ATOM 686 C C . PRO A 1 87 ? 6.502 -12.399 -1.521 1.00 97.62 87 PRO A C 1
ATOM 688 O O . PRO A 1 87 ? 5.504 -12.975 -1.938 1.00 97.62 87 PRO A O 1
ATOM 691 N N . GLU A 1 88 ? 6.419 -11.350 -0.695 1.00 95.25 88 GLU A N 1
ATOM 692 C CA . GLU A 1 88 ? 5.149 -10.875 -0.122 1.00 95.25 88 GLU A CA 1
ATOM 693 C C . GLU A 1 88 ? 4.118 -10.507 -1.196 1.00 95.25 88 GLU A C 1
ATOM 695 O O . GLU A 1 88 ? 2.941 -10.798 -1.047 1.00 95.25 88 GLU A O 1
ATOM 700 N N . THR A 1 89 ? 4.571 -9.911 -2.302 1.00 94.69 89 THR A N 1
ATOM 701 C CA . THR A 1 89 ? 3.737 -9.536 -3.455 1.00 94.69 89 THR A CA 1
ATOM 702 C C . THR A 1 89 ? 3.897 -10.541 -4.595 1.00 94.69 89 THR A C 1
ATOM 704 O O . THR A 1 89 ? 4.215 -10.190 -5.735 1.00 94.69 89 THR A O 1
ATOM 707 N N . SER A 1 90 ? 3.740 -11.827 -4.277 1.00 97.00 90 SER A N 1
ATOM 708 C CA . SER A 1 90 ? 3.805 -12.895 -5.273 1.00 97.00 90 SER A CA 1
ATOM 709 C C . SER A 1 90 ? 2.686 -12.771 -6.306 1.00 97.00 90 SER A C 1
ATOM 711 O O . SER A 1 90 ? 1.694 -12.071 -6.111 1.00 97.00 90 SER A O 1
ATOM 713 N N . GLY A 1 91 ? 2.813 -13.488 -7.425 1.00 96.12 91 GLY A N 1
ATOM 714 C CA . GLY A 1 91 ? 1.733 -13.536 -8.409 1.00 96.12 91 GLY A CA 1
ATOM 715 C C . GLY A 1 91 ? 0.428 -14.074 -7.814 1.00 96.12 91 GLY A C 1
ATOM 716 O O . GLY A 1 91 ? -0.637 -13.583 -8.166 1.00 96.12 91 GLY A O 1
ATOM 717 N N . HIS A 1 92 ? 0.509 -15.043 -6.895 1.00 94.94 92 HIS A N 1
ATOM 718 C CA . HIS A 1 92 ? -0.666 -15.611 -6.239 1.00 94.94 92 HIS A CA 1
ATOM 719 C C . HIS A 1 92 ? -1.336 -14.600 -5.300 1.00 94.94 92 HIS A C 1
ATOM 721 O O . HIS A 1 92 ? -2.544 -14.396 -5.409 1.00 94.94 92 HIS A O 1
ATOM 727 N N . ASP A 1 93 ? -0.557 -13.907 -4.464 1.00 95.06 93 ASP A N 1
ATOM 728 C CA . ASP A 1 93 ? -1.057 -12.806 -3.629 1.00 95.06 93 ASP A CA 1
ATOM 729 C C . ASP A 1 93 ? -1.683 -11.691 -4.489 1.00 95.06 93 ASP A C 1
ATOM 731 O O . ASP A 1 93 ? -2.816 -11.251 -4.269 1.00 95.06 93 ASP A O 1
ATOM 735 N N . ASN A 1 94 ? -0.995 -11.296 -5.564 1.00 95.44 94 ASN A N 1
ATOM 736 C CA . ASN A 1 94 ? -1.413 -10.170 -6.387 1.00 95.44 94 ASN A CA 1
ATOM 737 C C . ASN A 1 94 ? -2.736 -10.408 -7.133 1.00 95.44 94 ASN A C 1
ATOM 739 O O . ASN A 1 94 ? -3.438 -9.440 -7.433 1.00 95.44 94 ASN A O 1
ATOM 743 N N . LEU A 1 95 ? -3.137 -11.664 -7.372 1.00 95.44 95 LEU A N 1
ATOM 744 C CA . LEU A 1 95 ? -4.455 -11.982 -7.935 1.00 95.44 95 LEU A CA 1
ATOM 745 C C . LEU A 1 95 ? -5.601 -11.464 -7.059 1.00 95.44 95 LEU A C 1
ATOM 747 O O . LEU A 1 95 ? -6.619 -11.026 -7.596 1.00 95.44 95 LEU A O 1
ATOM 751 N N . GLN A 1 96 ? -5.434 -11.443 -5.734 1.00 93.75 96 GLN A N 1
ATOM 752 C CA . GLN A 1 96 ? -6.435 -10.873 -4.832 1.00 93.75 96 GLN A CA 1
ATOM 753 C C . GLN A 1 96 ? -6.576 -9.366 -5.069 1.00 93.75 96 GLN A C 1
ATOM 755 O O . GLN A 1 96 ? -7.689 -8.855 -5.196 1.00 93.75 96 GLN A O 1
ATOM 760 N N . THR A 1 97 ? -5.459 -8.655 -5.237 1.00 93.81 97 THR A N 1
ATOM 761 C CA . THR A 1 97 ? -5.473 -7.221 -5.566 1.00 93.81 97 THR A CA 1
ATOM 762 C C . THR A 1 97 ? -6.069 -6.966 -6.952 1.00 93.81 97 THR A C 1
ATOM 764 O O . THR A 1 97 ? -6.915 -6.084 -7.105 1.00 93.81 97 THR A O 1
ATOM 767 N N . LEU A 1 98 ? -5.691 -7.755 -7.962 1.00 95.44 98 LEU A N 1
ATOM 768 C CA . LEU A 1 98 ? -6.229 -7.624 -9.318 1.00 95.44 98 LEU A CA 1
ATOM 769 C C . LEU A 1 98 ? -7.743 -7.881 -9.356 1.00 95.44 98 LEU A C 1
ATOM 771 O O . LEU A 1 98 ? -8.466 -7.182 -10.063 1.00 95.44 98 LEU A O 1
ATOM 775 N N . SER A 1 99 ? -8.241 -8.815 -8.541 1.00 95.25 99 SER A N 1
ATOM 776 C CA . SER A 1 99 ? -9.677 -9.085 -8.439 1.00 95.25 99 SER A CA 1
ATOM 777 C C . SER A 1 99 ? -10.476 -7.857 -7.987 1.00 95.25 99 SER A C 1
ATOM 779 O O . SER A 1 99 ? -11.576 -7.626 -8.488 1.00 95.25 99 SER A O 1
ATOM 781 N N . LEU A 1 100 ? -9.913 -7.017 -7.107 1.00 95.75 100 LEU A N 1
ATOM 782 C CA . LEU A 1 100 ? -10.545 -5.765 -6.676 1.00 95.75 100 LEU A CA 1
ATOM 783 C C . LEU A 1 100 ? -10.626 -4.746 -7.820 1.00 95.75 100 LEU A C 1
ATOM 785 O O . LEU A 1 100 ? -11.613 -4.017 -7.913 1.00 95.75 100 LEU A O 1
ATOM 789 N N . VAL A 1 101 ? -9.621 -4.705 -8.702 1.00 96.25 101 VAL A N 1
ATOM 790 C CA . VAL A 1 101 ? -9.617 -3.825 -9.884 1.00 96.25 101 VAL A CA 1
ATOM 791 C C . VAL A 1 101 ? -10.736 -4.220 -10.845 1.00 96.25 101 VAL A C 1
ATOM 793 O O . VAL A 1 101 ? -11.546 -3.376 -11.228 1.00 96.25 101 VAL A O 1
ATOM 796 N N . GLU A 1 102 ? -10.823 -5.505 -11.187 1.00 96.50 102 GLU A N 1
ATOM 797 C CA . GLU A 1 102 ? -11.876 -6.038 -12.061 1.00 96.50 102 GLU A CA 1
ATOM 798 C C . GLU A 1 102 ? -13.272 -5.812 -11.459 1.00 96.50 102 GLU A C 1
ATOM 800 O O . GLU A 1 102 ? -14.183 -5.314 -12.128 1.00 96.50 102 GLU A O 1
ATOM 805 N N . ALA A 1 103 ? -13.435 -6.092 -10.161 1.00 96.19 103 ALA A N 1
ATOM 806 C CA . ALA A 1 103 ? -14.691 -5.877 -9.450 1.00 96.19 103 ALA A CA 1
ATOM 807 C C . ALA A 1 103 ? -15.112 -4.399 -9.435 1.00 96.19 103 ALA A C 1
ATOM 809 O O . ALA A 1 103 ? -16.303 -4.106 -9.555 1.00 96.19 103 ALA A O 1
ATOM 810 N N . ALA A 1 104 ? -14.163 -3.462 -9.331 1.00 96.69 104 ALA A N 1
ATOM 811 C CA . ALA A 1 104 ? -14.449 -2.031 -9.383 1.00 96.69 104 ALA A CA 1
ATOM 812 C C . ALA A 1 104 ? -14.996 -1.604 -10.755 1.00 96.69 104 ALA A C 1
ATOM 814 O O . ALA A 1 104 ? -16.002 -0.892 -10.812 1.00 96.69 104 ALA A O 1
ATOM 815 N N . TYR A 1 105 ? -14.390 -2.071 -11.854 1.00 97.56 105 TYR A N 1
ATOM 816 C CA . TYR A 1 105 ? -14.897 -1.804 -13.205 1.00 97.56 105 TYR A CA 1
ATOM 817 C C . TYR A 1 105 ? -16.287 -2.404 -13.421 1.00 97.56 105 TYR A C 1
ATOM 819 O O . TYR A 1 105 ? -17.190 -1.712 -13.899 1.00 97.56 105 TYR A O 1
ATOM 827 N N . LEU A 1 106 ? -16.487 -3.659 -13.012 1.00 97.50 106 LEU A N 1
ATOM 828 C CA . LEU A 1 106 ? -17.782 -4.324 -13.122 1.00 97.50 106 LEU A CA 1
ATOM 829 C C . LEU A 1 106 ? -18.855 -3.581 -12.314 1.00 97.50 106 LEU A C 1
ATOM 831 O O . LEU A 1 106 ? -19.910 -3.243 -12.851 1.00 97.50 106 LEU A O 1
ATOM 835 N N . SER A 1 107 ? -18.555 -3.242 -11.058 1.00 98.00 107 SER A N 1
ATOM 836 C CA . SER A 1 107 ? -19.447 -2.488 -10.173 1.00 98.00 107 SER A CA 1
ATOM 837 C C . SER A 1 107 ? -19.835 -1.127 -10.753 1.00 98.00 107 SER A C 1
ATOM 839 O O . SER A 1 107 ? -21.012 -0.763 -10.727 1.00 98.00 107 SER A O 1
ATOM 841 N N . ALA A 1 108 ? -18.874 -0.395 -11.325 1.00 97.94 108 ALA A N 1
ATOM 842 C CA . ALA A 1 108 ? -19.128 0.889 -11.970 1.00 97.94 108 ALA A CA 1
ATOM 843 C C . ALA A 1 108 ? -20.045 0.754 -13.196 1.00 97.94 108 ALA A C 1
ATOM 845 O O . ALA A 1 108 ? -20.896 1.616 -13.410 1.00 97.94 108 ALA A O 1
ATOM 846 N N . SER A 1 109 ? -19.890 -0.322 -13.975 1.00 98.25 109 SER A N 1
ATOM 847 C CA . SER A 1 109 ? -20.691 -0.563 -15.180 1.00 98.25 109 SER A CA 1
ATOM 848 C C . SER A 1 109 ? -22.114 -1.058 -14.891 1.00 98.25 109 SER A C 1
ATOM 850 O O . SER A 1 109 ? -23.045 -0.695 -15.605 1.00 98.25 109 SER A O 1
ATOM 852 N N . GLU A 1 110 ? -22.297 -1.860 -13.839 1.00 97.94 110 GLU A N 1
ATOM 853 C CA . GLU A 1 110 ? -23.573 -2.516 -13.517 1.00 97.94 110 GLU A CA 1
ATOM 854 C C . GLU A 1 110 ? -24.329 -1.848 -12.360 1.00 97.94 110 GLU A C 1
ATOM 856 O O . GLU A 1 110 ? -25.442 -2.254 -12.030 1.00 97.94 110 GLU A O 1
ATOM 861 N N . HIS A 1 111 ? -23.734 -0.835 -11.724 1.00 97.62 111 HIS A N 1
ATOM 862 C CA . HIS A 1 111 ? -24.302 -0.108 -10.584 1.00 97.62 111 HIS A CA 1
ATOM 863 C C . HIS A 1 111 ? -24.742 -1.009 -9.421 1.00 97.62 111 HIS A C 1
ATOM 865 O O . HIS A 1 111 ? -25.744 -0.751 -8.751 1.00 97.62 111 HIS A O 1
ATOM 871 N N . ARG A 1 112 ? -23.975 -2.067 -9.154 1.00 97.56 112 ARG A N 1
ATOM 872 C CA . ARG A 1 112 ? -24.228 -3.004 -8.053 1.00 97.56 112 ARG A CA 1
ATOM 873 C C . ARG A 1 112 ? -22.952 -3.349 -7.304 1.00 97.56 112 ARG A C 1
ATOM 875 O O . ARG A 1 112 ? -21.846 -3.209 -7.826 1.00 97.56 112 ARG A O 1
ATOM 882 N N . THR A 1 113 ? -23.111 -3.865 -6.093 1.00 97.06 113 THR A N 1
ATOM 883 C CA . THR A 1 113 ? -22.014 -4.495 -5.354 1.00 97.06 113 THR A CA 1
ATOM 884 C C . THR A 1 113 ? -21.605 -5.806 -6.030 1.00 97.06 113 THR A C 1
ATOM 886 O O . THR A 1 113 ? -22.453 -6.578 -6.490 1.00 97.06 113 THR A O 1
ATOM 889 N N . VAL A 1 114 ? -20.296 -6.047 -6.091 1.00 96.25 114 VAL A N 1
ATOM 890 C CA . VAL A 1 114 ? -19.701 -7.300 -6.563 1.00 96.25 114 VAL A CA 1
ATOM 891 C C . VAL A 1 114 ? -19.209 -8.067 -5.340 1.00 96.25 114 VAL A C 1
ATOM 893 O O . VAL A 1 114 ? -18.445 -7.530 -4.540 1.00 96.25 114 VAL A O 1
ATOM 896 N N . GLU A 1 115 ? -19.692 -9.296 -5.166 1.00 93.94 115 GLU A N 1
ATOM 897 C CA . GLU A 1 115 ? -19.200 -10.178 -4.110 1.00 93.94 115 GLU A CA 1
ATOM 898 C C . GLU A 1 115 ? -17.825 -10.724 -4.490 1.00 93.94 115 GLU A C 1
ATOM 900 O O . GLU A 1 115 ? -17.627 -11.234 -5.594 1.00 93.94 115 GLU A O 1
ATOM 905 N N . MET A 1 116 ? -16.879 -10.616 -3.560 1.00 88.25 116 MET A N 1
ATOM 906 C CA . MET A 1 116 ? -15.537 -11.157 -3.731 1.00 88.25 116 MET A CA 1
ATOM 907 C C . MET A 1 116 ? -15.537 -12.623 -3.298 1.00 88.25 116 MET A C 1
ATOM 909 O O . MET A 1 116 ? -15.898 -12.933 -2.161 1.00 88.25 116 MET A O 1
ATOM 913 N N . VAL A 1 117 ? -15.111 -13.524 -4.182 1.00 75.56 117 VAL A N 1
ATOM 914 C CA . VAL A 1 117 ? -14.845 -14.923 -3.827 1.00 75.56 117 VAL A CA 1
ATOM 915 C C . VAL A 1 117 ? -13.370 -15.022 -3.455 1.00 75.56 117 VAL A C 1
ATOM 917 O O . VAL A 1 117 ? -12.520 -14.592 -4.230 1.00 75.56 117 VAL A O 1
ATOM 920 N N . GLY A 1 118 ? -13.068 -15.535 -2.259 1.00 67.19 118 GLY A N 1
ATOM 921 C CA . GLY A 1 118 ? -11.684 -15.767 -1.843 1.00 67.19 118 GLY A CA 1
ATOM 922 C C . GLY A 1 118 ? -10.999 -16.724 -2.818 1.00 67.19 118 GLY A C 1
ATOM 923 O O . GLY A 1 118 ? -11.541 -17.798 -3.085 1.00 67.19 118 GLY A O 1
ATOM 924 N N . ILE A 1 119 ? -9.866 -16.291 -3.372 1.00 58.97 119 ILE A N 1
ATOM 925 C CA . ILE A 1 119 ? -9.011 -17.070 -4.277 1.00 58.97 119 ILE A CA 1
ATOM 926 C C . ILE A 1 119 ? -7.971 -17.814 -3.445 1.00 58.97 119 ILE A C 1
ATOM 928 O O . ILE A 1 119 ? -7.435 -17.175 -2.511 1.00 58.97 119 ILE A O 1
#

Secondary structure (DSSP, 8-state):
---EEE------TT-TT---EEEEETTEEEEEETTTEEEEEETTEEEEEE-PPP--TT--TTTHHHHHHHHHHHHHHHHHHHHT---TT-HHHHHHHHHHHHHHHHHHHHTS--PPPP-

pLDDT: mean 88.12, std 18.44, range [28.81, 98.56]

Radius of gyration: 18.04 Å; chains: 1; bounding box: 46×39×40 Å